Protein AF-A0A3R7KJ58-F1 (afdb_monomer)

Foldseek 3Di:
DDFAPDFDDPVLCPDPGRRDFAPDVVVVSHNDDDDDPQDDQDDHDVVVFQFADRHNQWDKFAWDQWAAPPDGGGIYIWHWDQDPLWIWTHTPPGPDTHTQPAQDWAFDDGRTPDTITGRHDSCVRPPPPPPPPPPPCPDPPPPPPPDDDPDDDDDDD

InterPro domains:
  IPR001577 Peptidase M8, leishmanolysin [PF01457] (4-127)

Radius of gyration: 27.51 Å; Cα contacts (8 Å, |Δi|>4): 275; chains: 1; bounding box: 57×94×48 Å

pLDDT: mean 83.95, std 17.83, range [35.22, 96.31]

Organism: Trypanosoma rangeli (NCBI:txid5698)

Nearest PDB structures (foldseek):
  1lml-assembly1_A  TM=9.068E-01  e=2.849E-09  Leishmania major
  8ipb-assembly1_FA  TM=2.955E-01  e=3.519E+00  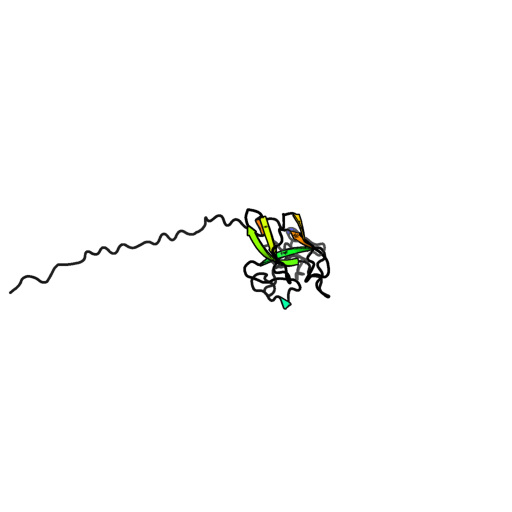Triticum aestivum
  6uz7-assembly1_AH  TM=3.001E-01  e=5.304E+00  Kluyveromyces la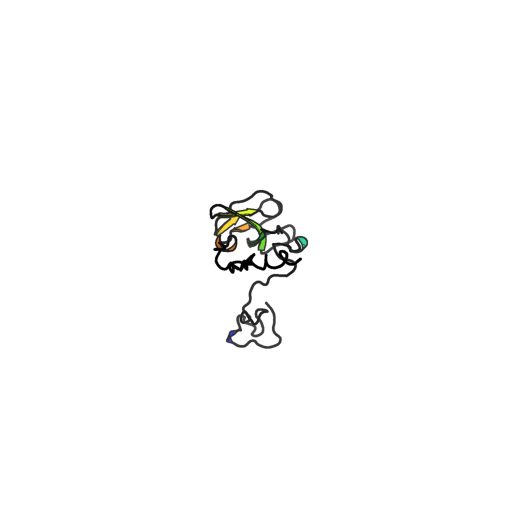ctis

Structure (mmCIF, N/CA/C/O backbone):
data_AF-A0A3R7KJ58-F1
#
_entry.id   AF-A0A3R7KJ58-F1
#
loop_
_atom_site.group_PDB
_atom_site.id
_atom_site.type_symbol
_atom_site.label_atom_id
_atom_site.label_alt_id
_atom_site.label_comp_id
_atom_site.label_asym_id
_atom_site.label_entity_id
_atom_site.label_seq_id
_atom_site.pdbx_PDB_ins_code
_atom_site.Cartn_x
_atom_site.Cartn_y
_atom_site.Cartn_z
_atom_site.occupancy
_atom_site.B_iso_or_equiv
_atom_site.auth_seq_id
_atom_site.auth_comp_id
_atom_site.auth_asym_id
_atom_site.auth_atom_id
_atom_site.pdbx_PDB_model_num
ATOM 1 N N . MET A 1 1 ? 10.739 -3.533 -11.279 1.00 82.12 1 MET A N 1
ATOM 2 C CA . MET A 1 1 ? 11.491 -3.140 -12.498 1.00 82.12 1 MET A CA 1
ATOM 3 C C . MET A 1 1 ? 12.836 -3.818 -12.462 1.00 82.12 1 MET A C 1
ATOM 5 O O . MET A 1 1 ? 13.494 -3.755 -11.431 1.00 82.12 1 MET A O 1
ATOM 9 N N . LEU A 1 2 ? 13.229 -4.445 -13.562 1.00 86.88 2 LEU A N 1
ATOM 10 C CA . LEU A 1 2 ? 14.490 -5.154 -13.701 1.00 86.88 2 LEU A CA 1
ATOM 11 C C . LEU A 1 2 ? 15.124 -4.816 -15.048 1.00 86.88 2 LEU A C 1
ATOM 13 O O . LEU A 1 2 ? 14.433 -4.534 -16.029 1.00 86.88 2 LEU A O 1
ATOM 17 N N . MET A 1 3 ? 16.450 -4.846 -15.067 1.00 90.00 3 MET A N 1
ATOM 18 C CA . MET A 1 3 ? 17.239 -4.735 -16.284 1.00 90.00 3 MET A CA 1
ATOM 19 C C . MET A 1 3 ? 17.496 -6.142 -16.824 1.00 90.00 3 MET A C 1
ATOM 21 O O . MET A 1 3 ? 18.056 -6.984 -16.123 1.00 90.00 3 MET A O 1
ATOM 25 N N . GLN A 1 4 ? 17.062 -6.390 -18.053 1.00 87.56 4 GLN A N 1
ATOM 26 C CA . GLN A 1 4 ? 17.211 -7.665 -18.741 1.00 87.56 4 GLN A CA 1
ATOM 27 C C . GLN A 1 4 ? 18.620 -7.796 -19.348 1.00 87.56 4 GLN A C 1
ATOM 29 O O . GLN A 1 4 ? 19.277 -6.786 -19.622 1.00 87.56 4 GLN A O 1
ATOM 34 N N . PRO A 1 5 ? 19.116 -9.030 -19.549 1.00 89.94 5 PRO A N 1
ATOM 35 C CA . PRO A 1 5 ? 20.432 -9.257 -20.148 1.00 89.94 5 PRO A CA 1
ATOM 36 C C . PRO A 1 5 ? 20.504 -8.820 -21.620 1.00 89.94 5 PRO A C 1
ATOM 38 O O . PRO A 1 5 ? 21.578 -8.447 -22.090 1.00 89.94 5 PRO A O 1
ATOM 41 N N . GLU A 1 6 ? 19.371 -8.831 -22.322 1.00 92.62 6 GLU A N 1
ATOM 42 C CA . GLU A 1 6 ? 19.228 -8.481 -23.737 1.00 92.62 6 GLU A CA 1
ATOM 43 C C . GLU A 1 6 ? 18.070 -7.494 -23.928 1.00 92.62 6 GLU A C 1
ATOM 45 O O 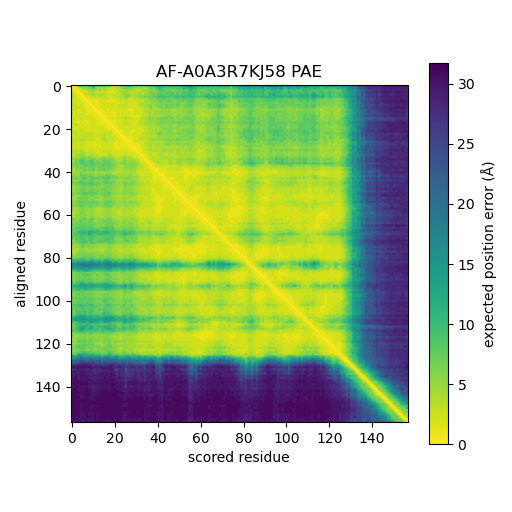. GLU A 1 6 ? 17.225 -7.331 -23.040 1.00 92.62 6 GLU A O 1
ATOM 50 N N . ASP A 1 7 ? 18.043 -6.831 -25.084 1.00 95.81 7 ASP A N 1
ATOM 51 C CA . ASP A 1 7 ? 16.971 -5.907 -25.449 1.00 95.81 7 ASP A CA 1
ATOM 52 C C . ASP A 1 7 ? 15.637 -6.655 -25.553 1.00 95.81 7 ASP A C 1
ATOM 54 O O . ASP A 1 7 ? 15.533 -7.720 -26.168 1.00 95.81 7 ASP A O 1
ATOM 58 N N . LEU A 1 8 ? 14.595 -6.083 -24.953 1.00 93.94 8 LEU A N 1
ATOM 59 C CA . LEU A 1 8 ? 13.236 -6.590 -25.079 1.00 93.94 8 LEU A CA 1
ATOM 60 C C . LEU A 1 8 ? 12.727 -6.378 -26.510 1.00 93.94 8 LEU A C 1
ATOM 62 O O . LEU A 1 8 ? 13.135 -5.439 -27.194 1.00 93.94 8 LEU A O 1
ATOM 66 N N . SER A 1 9 ? 11.798 -7.223 -26.962 1.00 95.38 9 SER A N 1
ATOM 67 C CA . SER A 1 9 ? 11.113 -7.003 -28.245 1.00 95.38 9 SER A CA 1
ATOM 68 C C . SER A 1 9 ? 10.387 -5.645 -28.235 1.00 95.38 9 SER A C 1
ATOM 70 O O . SER A 1 9 ? 9.908 -5.254 -27.166 1.00 95.38 9 SER A O 1
ATOM 72 N N . PRO A 1 10 ? 10.285 -4.910 -29.364 1.00 95.56 10 PRO A N 1
ATOM 73 C CA . PRO A 1 10 ? 9.746 -3.545 -29.386 1.00 95.56 10 PRO A CA 1
ATOM 74 C C . PRO A 1 10 ? 8.369 -3.375 -28.726 1.00 95.56 10 PRO A C 1
ATOM 76 O O . PRO A 1 10 ? 8.103 -2.343 -28.119 1.00 95.56 10 PRO A O 1
ATOM 79 N N . GLU A 1 11 ? 7.504 -4.386 -28.796 1.00 95.00 11 GLU A N 1
ATOM 80 C CA . GLU A 1 11 ? 6.182 -4.400 -28.164 1.00 95.00 11 GLU A CA 1
ATOM 81 C C . GLU A 1 11 ? 6.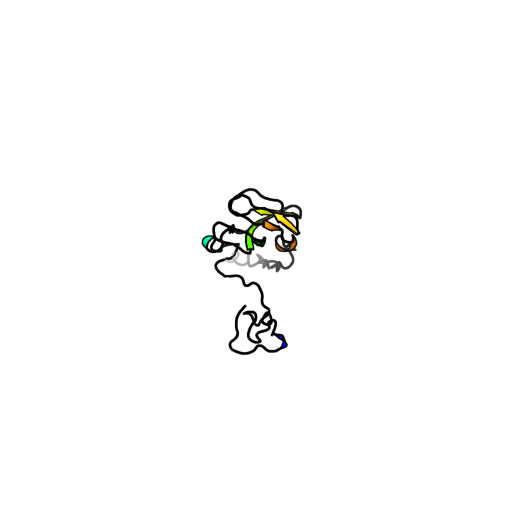212 -4.423 -26.622 1.00 95.00 11 GLU A C 1
ATOM 83 O O . GLU A 1 11 ? 5.221 -4.059 -25.990 1.00 95.00 11 GLU A O 1
ATOM 88 N N . TYR A 1 12 ? 7.345 -4.796 -26.020 1.00 95.12 12 TYR A N 1
ATOM 89 C CA . TYR A 1 12 ? 7.561 -4.870 -24.568 1.00 95.12 12 TYR A CA 1
ATOM 90 C C . TYR A 1 12 ? 8.505 -3.773 -24.043 1.00 95.12 12 TYR A C 1
ATOM 92 O O . TYR A 1 12 ? 8.888 -3.779 -22.871 1.00 95.12 12 TYR A O 1
ATOM 100 N N . GLN A 1 13 ? 8.907 -2.818 -24.888 1.00 95.44 13 GLN A N 1
ATOM 101 C CA . GLN A 1 13 ? 9.780 -1.706 -24.499 1.00 95.44 13 GLN A CA 1
ATOM 102 C C . GLN A 1 13 ? 8.962 -0.529 -23.941 1.00 95.44 13 GLN A C 1
ATOM 104 O O . GLN A 1 13 ? 8.626 0.421 -24.647 1.00 95.44 13 GLN A O 1
ATOM 109 N N . TYR A 1 14 ? 8.646 -0.572 -22.645 1.00 94.00 14 TYR A N 1
ATOM 110 C CA . TYR A 1 14 ? 7.882 0.491 -21.962 1.00 94.00 14 TYR A CA 1
ATOM 111 C C . TYR A 1 14 ? 8.730 1.692 -21.523 1.00 94.00 14 TYR A C 1
ATOM 113 O O . TYR A 1 14 ? 8.197 2.752 -21.187 1.00 94.00 14 TYR A O 1
ATOM 121 N N . PHE A 1 15 ? 10.051 1.525 -21.489 1.00 95.12 15 PHE A N 1
ATOM 122 C CA . PHE A 1 15 ? 11.006 2.519 -21.010 1.00 95.12 15 PHE A CA 1
ATOM 123 C C . PHE A 1 15 ? 11.959 2.951 -22.123 1.00 95.12 15 PHE A C 1
ATOM 125 O O . PHE A 1 15 ? 12.066 2.316 -23.164 1.00 95.12 15 PHE A O 1
ATOM 132 N N . LYS A 1 16 ? 12.686 4.049 -21.879 1.00 94.81 16 LYS A N 1
ATOM 133 C CA . LYS A 1 16 ? 13.702 4.549 -22.819 1.00 94.81 16 LYS A CA 1
ATOM 134 C C . LYS A 1 16 ? 14.865 3.574 -23.014 1.00 94.81 16 LYS A C 1
ATOM 136 O O . LYS A 1 16 ? 15.455 3.568 -24.087 1.00 94.81 16 LYS A O 1
ATOM 141 N N . ASP A 1 17 ? 15.229 2.825 -21.973 1.00 95.25 17 ASP A N 1
ATOM 142 C CA . ASP A 1 17 ? 16.223 1.756 -22.084 1.00 95.25 17 ASP A CA 1
ATOM 143 C C . ASP A 1 17 ? 15.512 0.490 -22.591 1.00 95.25 17 ASP A C 1
ATOM 145 O O . ASP A 1 17 ? 14.606 0.010 -21.899 1.00 95.25 17 ASP A O 1
ATOM 149 N N . PRO A 1 18 ? 15.900 -0.060 -23.758 1.00 95.44 18 PRO A N 1
ATOM 150 C CA . PRO A 1 18 ? 15.241 -1.219 -24.358 1.00 95.44 18 PRO A CA 1
ATOM 151 C C . PRO A 1 18 ? 15.366 -2.498 -23.517 1.00 95.44 18 PRO A C 1
ATOM 153 O O . PRO A 1 18 ? 14.638 -3.457 -23.756 1.00 95.44 18 PRO A O 1
ATOM 156 N N . ARG A 1 19 ? 16.250 -2.529 -22.514 1.00 95.19 19 ARG A N 1
ATOM 157 C CA . ARG A 1 19 ? 16.426 -3.669 -21.601 1.00 95.19 19 ARG A CA 1
ATOM 158 C C . ARG A 1 19 ? 15.614 -3.540 -20.319 1.00 95.19 19 ARG A C 1
ATOM 160 O O . ARG A 1 19 ? 15.613 -4.459 -19.504 1.00 95.19 19 ARG A O 1
ATOM 167 N N . MET A 1 20 ? 14.973 -2.400 -20.074 1.00 94.94 20 MET A N 1
ATOM 168 C CA . MET A 1 20 ? 14.249 -2.159 -18.829 1.00 94.94 20 MET A CA 1
ATOM 169 C C . MET A 1 20 ? 12.790 -2.605 -18.951 1.00 94.94 20 MET A C 1
ATOM 171 O O . MET A 1 20 ? 12.079 -2.195 -19.864 1.00 94.94 20 MET A O 1
ATOM 175 N N . GLY A 1 21 ? 12.329 -3.407 -17.989 1.00 94.00 21 GLY A N 1
ATOM 176 C CA . GLY A 1 21 ? 10.949 -3.894 -17.936 1.00 94.00 21 GLY A CA 1
ATOM 177 C C . GLY A 1 21 ? 10.548 -4.440 -16.563 1.00 94.00 21 GLY A C 1
ATOM 178 O O . GLY A 1 21 ? 11.252 -4.286 -15.561 1.00 94.00 21 GLY A O 1
ATOM 179 N N . GLY A 1 22 ? 9.377 -5.060 -16.496 1.00 93.50 22 GLY A N 1
ATOM 180 C CA . GLY A 1 22 ? 8.899 -5.860 -15.369 1.00 93.50 22 GLY A CA 1
ATOM 181 C C . GLY A 1 22 ? 9.593 -7.222 -15.294 1.00 93.50 22 GLY A C 1
ATOM 182 O O . GLY A 1 22 ? 10.185 -7.683 -16.268 1.00 93.50 22 GLY A O 1
ATOM 183 N N . ALA A 1 23 ? 9.532 -7.876 -14.131 1.00 90.31 23 ALA A N 1
ATOM 184 C CA . ALA A 1 23 ? 10.166 -9.182 -13.935 1.00 90.31 23 ALA A CA 1
ATOM 185 C C . ALA A 1 23 ? 9.417 -10.331 -14.631 1.00 90.31 23 ALA A C 1
ATOM 187 O O . ALA A 1 23 ? 10.009 -11.347 -14.995 1.00 90.31 23 ALA A O 1
ATOM 188 N N . PHE A 1 24 ? 8.105 -10.177 -14.814 1.00 89.19 24 PHE A N 1
ATOM 189 C CA . PHE A 1 24 ? 7.223 -11.265 -15.214 1.00 89.19 24 PHE A CA 1
ATOM 190 C C . PHE A 1 24 ? 6.895 -11.223 -16.704 1.00 89.19 24 PHE A C 1
ATOM 192 O O . PHE A 1 24 ? 6.171 -10.345 -17.174 1.00 89.19 24 PHE A O 1
ATOM 199 N N . ARG A 1 25 ? 7.342 -12.252 -17.435 1.00 89.69 25 ARG A N 1
ATOM 200 C CA . ARG A 1 25 ? 6.963 -12.471 -18.841 1.00 89.69 25 ARG A CA 1
ATOM 201 C C . ARG A 1 25 ? 5.446 -12.607 -19.022 1.00 89.69 25 ARG A C 1
ATOM 203 O O . ARG A 1 25 ? 4.926 -12.181 -20.036 1.00 89.69 25 ARG A O 1
ATOM 210 N N . SER A 1 26 ? 4.737 -13.181 -18.047 1.00 92.06 26 SER A N 1
ATOM 211 C CA . SER A 1 26 ? 3.273 -13.342 -18.083 1.00 92.06 26 SER A CA 1
ATOM 212 C C . SER A 1 26 ? 2.501 -12.024 -18.015 1.00 92.06 26 SER A C 1
ATOM 214 O O . SER A 1 26 ? 1.312 -12.006 -18.307 1.00 92.06 26 SER A O 1
ATOM 216 N N . MET A 1 27 ? 3.168 -10.949 -17.594 1.00 93.31 27 MET A N 1
ATOM 217 C CA . MET A 1 27 ? 2.634 -9.592 -17.611 1.00 93.31 27 MET A CA 1
ATOM 218 C C . MET A 1 27 ? 3.183 -8.806 -18.803 1.00 93.31 27 MET A C 1
ATOM 220 O O . MET A 1 27 ? 3.209 -7.584 -18.743 1.00 93.31 27 MET A O 1
ATOM 224 N N . ASP A 1 28 ? 3.693 -9.482 -19.836 1.00 94.69 28 ASP A N 1
ATOM 225 C CA . ASP A 1 28 ? 4.318 -8.867 -21.010 1.00 94.69 28 ASP A CA 1
ATOM 226 C C . ASP A 1 28 ? 5.510 -7.963 -20.655 1.00 94.69 28 ASP A C 1
ATOM 228 O O . ASP A 1 28 ? 5.794 -6.986 -21.329 1.00 94.69 28 ASP A O 1
ATOM 232 N N . PHE A 1 29 ? 6.224 -8.266 -19.562 1.00 93.50 29 PHE A N 1
ATOM 233 C CA . PHE A 1 29 ? 7.245 -7.380 -18.983 1.00 93.50 29 PHE A CA 1
ATOM 234 C C . PHE A 1 29 ? 6.703 -5.998 -18.576 1.00 93.50 29 PHE A C 1
ATOM 236 O O . PHE A 1 29 ? 7.470 -5.044 -18.430 1.00 93.50 29 PHE A O 1
ATOM 243 N N . CYS A 1 30 ? 5.397 -5.862 -18.347 1.00 94.38 30 CYS A N 1
ATOM 244 C CA . CYS A 1 30 ? 4.806 -4.638 -17.831 1.00 94.38 30 CYS A CA 1
ATOM 245 C C . CYS A 1 30 ? 5.331 -4.362 -16.408 1.00 94.38 30 CYS A C 1
ATOM 247 O O . CYS A 1 30 ? 5.309 -5.255 -15.549 1.00 94.38 30 CYS A O 1
ATOM 249 N N . PRO A 1 31 ? 5.832 -3.147 -16.125 1.00 92.25 31 PRO A N 1
ATOM 250 C CA . PRO A 1 31 ? 6.309 -2.783 -14.799 1.00 92.25 31 PRO A CA 1
ATOM 251 C C . PRO A 1 31 ? 5.129 -2.630 -13.831 1.00 92.25 31 PRO A C 1
ATOM 253 O O . PRO A 1 31 ? 4.395 -1.645 -13.873 1.00 92.25 31 PRO A O 1
ATOM 256 N N . VAL A 1 32 ? 4.980 -3.585 -12.918 1.00 91.31 32 VAL A N 1
ATOM 257 C CA . VAL A 1 32 ? 3.968 -3.560 -11.852 1.00 91.31 32 VAL A CA 1
ATOM 258 C C . VAL A 1 32 ? 4.626 -3.462 -10.476 1.00 91.31 32 VAL A C 1
ATOM 260 O O . VAL A 1 32 ? 5.823 -3.721 -10.328 1.00 91.31 32 VAL A O 1
ATOM 263 N N . VAL A 1 33 ? 3.849 -3.065 -9.466 1.00 88.62 33 VAL A N 1
ATOM 264 C CA . VAL A 1 33 ? 4.269 -3.191 -8.064 1.00 88.62 33 VAL A CA 1
ATOM 265 C C . VAL A 1 33 ? 4.240 -4.671 -7.706 1.00 88.62 33 VAL A C 1
ATOM 267 O O . VAL A 1 33 ? 3.210 -5.328 -7.849 1.00 88.62 33 VAL A O 1
ATOM 270 N N . GLU A 1 34 ? 5.381 -5.197 -7.276 1.00 87.56 34 GLU A N 1
ATOM 271 C CA . GLU A 1 34 ? 5.539 -6.611 -6.954 1.00 87.56 34 GLU A CA 1
ATOM 272 C C . GLU A 1 34 ? 5.399 -6.810 -5.437 1.00 87.56 34 GLU A C 1
ATOM 274 O O . GLU A 1 34 ? 5.986 -6.041 -4.667 1.00 87.56 34 GLU A O 1
ATOM 279 N N . PRO A 1 35 ? 4.628 -7.814 -4.982 1.00 85.19 35 PRO A N 1
ATOM 280 C CA . PRO A 1 35 ? 4.560 -8.137 -3.568 1.00 85.19 35 PRO A CA 1
ATOM 281 C C . PRO A 1 35 ? 5.914 -8.682 -3.115 1.00 85.19 35 PRO A C 1
ATOM 283 O O . PRO A 1 35 ? 6.474 -9.585 -3.737 1.00 85.19 35 PRO A O 1
ATOM 286 N N . ASN A 1 36 ? 6.431 -8.158 -2.011 1.00 86.31 36 ASN A N 1
ATOM 287 C CA . ASN A 1 36 ? 7.621 -8.713 -1.384 1.00 86.31 36 ASN A CA 1
ATOM 288 C C . ASN A 1 36 ? 7.199 -9.778 -0.342 1.00 86.31 36 ASN A C 1
ATOM 290 O O . ASN A 1 36 ? 6.345 -9.470 0.496 1.00 86.31 36 ASN A O 1
ATOM 294 N N . PRO A 1 37 ? 7.743 -11.017 -0.390 1.00 85.69 37 PRO A N 1
ATOM 295 C CA . PRO A 1 37 ? 7.240 -12.152 0.396 1.00 85.69 37 PRO A CA 1
ATOM 296 C C . PRO A 1 37 ? 7.178 -11.901 1.905 1.00 85.69 37 PRO A C 1
ATOM 298 O O . PRO A 1 37 ? 6.237 -12.332 2.562 1.00 85.69 37 PRO A O 1
ATOM 301 N N . ASP A 1 38 ? 8.140 -11.149 2.442 1.00 90.50 38 ASP A N 1
ATOM 302 C CA . ASP A 1 38 ? 8.244 -10.885 3.881 1.00 90.50 38 ASP A CA 1
ATOM 303 C C . ASP A 1 38 ? 7.434 -9.665 4.340 1.00 90.50 38 ASP A C 1
ATOM 305 O O . ASP A 1 38 ? 7.421 -9.338 5.524 1.00 90.50 38 ASP A O 1
ATOM 309 N N . THR A 1 39 ? 6.768 -8.956 3.426 1.00 93.75 39 THR A N 1
ATOM 310 C CA . THR A 1 39 ? 6.051 -7.702 3.714 1.00 93.75 39 THR A CA 1
ATOM 311 C C . THR A 1 39 ? 4.585 -7.775 3.289 1.00 93.75 39 THR A C 1
ATOM 313 O O . THR A 1 39 ? 4.018 -6.806 2.787 1.00 93.75 39 THR A O 1
ATOM 316 N N . GLY A 1 40 ? 3.966 -8.944 3.457 1.00 94.44 40 GLY A N 1
ATOM 317 C CA . GLY A 1 40 ? 2.520 -9.104 3.317 1.00 94.44 40 GLY A CA 1
ATOM 318 C C . GLY A 1 40 ? 1.760 -8.428 4.462 1.00 94.44 40 GLY A C 1
ATOM 319 O O . GLY A 1 40 ? 2.178 -8.485 5.617 1.00 94.44 40 GLY A O 1
ATOM 320 N N . CYS A 1 41 ? 0.614 -7.809 4.174 1.00 95.88 41 CYS A N 1
ATOM 321 C CA . CYS A 1 41 ? -0.183 -7.152 5.216 1.00 95.88 41 CYS A CA 1
ATOM 322 C C . CYS A 1 41 ? -0.885 -8.131 6.168 1.00 95.88 41 CYS A C 1
ATOM 324 O O . CYS A 1 41 ? -1.209 -7.750 7.290 1.00 95.88 41 CYS A O 1
ATOM 326 N N . THR A 1 42 ? -1.086 -9.380 5.750 1.00 95.06 42 THR A N 1
ATOM 327 C CA . THR A 1 42 ? -1.778 -10.420 6.521 1.00 95.06 42 THR A CA 1
ATOM 328 C C . THR A 1 42 ? -0.927 -11.023 7.634 1.00 95.06 42 THR A C 1
ATOM 330 O O . THR A 1 42 ? -1.407 -11.226 8.749 1.00 95.06 42 THR A O 1
ATOM 333 N N . ASP A 1 43 ? 0.333 -11.307 7.323 1.00 94.06 43 ASP A N 1
ATOM 334 C CA . ASP A 1 43 ? 1.227 -12.173 8.098 1.00 94.06 43 ASP A CA 1
ATOM 335 C C . ASP A 1 43 ? 2.716 -11.819 7.921 1.00 94.06 43 ASP A C 1
ATOM 337 O O . ASP A 1 43 ? 3.590 -12.523 8.425 1.00 94.06 43 ASP A O 1
ATOM 341 N N . GLY A 1 44 ? 3.022 -10.720 7.228 1.00 93.88 44 GLY A N 1
ATOM 342 C CA . GLY A 1 44 ? 4.390 -10.276 6.994 1.00 93.88 44 GLY A CA 1
ATOM 343 C C . GLY A 1 44 ? 5.081 -9.708 8.233 1.00 93.88 44 GLY A C 1
ATOM 344 O O . GLY A 1 44 ? 4.494 -9.447 9.285 1.00 93.88 44 GLY A O 1
ATOM 345 N N . ASN A 1 45 ? 6.377 -9.456 8.090 1.00 94.25 45 ASN A N 1
ATOM 346 C CA . ASN A 1 45 ? 7.210 -8.881 9.129 1.00 94.25 45 ASN A CA 1
ATOM 347 C C . ASN A 1 45 ? 6.954 -7.370 9.268 1.00 94.25 45 ASN A C 1
ATOM 349 O O . ASN A 1 45 ? 7.426 -6.561 8.467 1.00 94.25 45 ASN A O 1
ATOM 353 N N . SER A 1 46 ? 6.262 -6.970 10.336 1.00 91.56 46 SER A N 1
ATOM 354 C CA . SER A 1 46 ? 5.975 -5.560 10.636 1.00 91.56 46 SER A CA 1
ATOM 355 C C . SER A 1 46 ? 7.232 -4.704 10.842 1.00 91.56 46 SER A C 1
ATOM 357 O O . SER A 1 46 ? 7.195 -3.503 10.582 1.00 91.56 46 SER A O 1
ATOM 359 N N . LEU A 1 47 ? 8.369 -5.298 11.229 1.00 90.94 47 LEU A N 1
ATOM 360 C CA . LEU A 1 47 ? 9.644 -4.580 11.361 1.00 90.94 47 LEU A CA 1
ATOM 361 C C . LEU A 1 47 ? 10.216 -4.151 10.004 1.00 90.94 47 LEU A C 1
ATOM 363 O O . LEU A 1 47 ? 10.925 -3.151 9.931 1.00 90.94 47 LEU A O 1
ATOM 367 N N . ALA A 1 48 ? 9.891 -4.881 8.934 1.00 92.38 48 ALA A N 1
ATOM 368 C CA . ALA A 1 48 ? 10.269 -4.535 7.567 1.00 92.38 48 ALA A CA 1
ATOM 369 C C . ALA A 1 48 ? 9.291 -3.537 6.913 1.00 92.38 48 ALA A C 1
ATOM 371 O O . ALA A 1 48 ? 9.551 -3.058 5.812 1.00 92.38 48 ALA A O 1
ATOM 372 N N . MET A 1 49 ? 8.187 -3.193 7.590 1.00 93.81 49 MET A N 1
ATOM 373 C CA . MET A 1 49 ? 7.153 -2.279 7.095 1.00 93.81 49 MET A CA 1
ATOM 374 C C . MET A 1 49 ? 6.824 -1.179 8.119 1.00 93.81 49 MET A C 1
ATOM 376 O O . MET A 1 49 ? 5.747 -1.191 8.726 1.00 93.81 49 MET A O 1
ATOM 380 N N . PRO A 1 50 ? 7.717 -0.196 8.332 1.00 93.38 50 PRO A N 1
ATOM 381 C CA . PRO A 1 50 ? 7.485 0.878 9.294 1.00 93.38 50 PRO A CA 1
ATOM 382 C C . PRO A 1 50 ? 6.131 1.574 9.084 1.00 93.38 50 PRO A C 1
ATOM 384 O O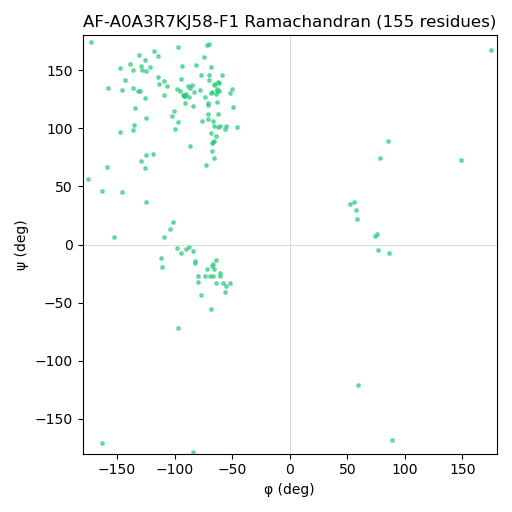 . PRO A 1 50 ? 5.793 1.973 7.972 1.00 93.38 50 PRO A O 1
ATOM 387 N N . GLY A 1 51 ? 5.350 1.725 10.157 1.00 93.75 51 GLY A N 1
ATOM 388 C CA . GLY A 1 51 ? 4.013 2.335 10.102 1.00 93.75 51 GLY A CA 1
ATOM 389 C C . GLY A 1 51 ? 2.869 1.379 9.756 1.00 93.75 51 GLY A C 1
ATOM 390 O O . GLY A 1 51 ? 1.710 1.776 9.854 1.00 93.75 51 GLY A O 1
ATOM 391 N N . SER A 1 52 ? 3.163 0.131 9.391 1.00 95.69 52 SER A N 1
ATOM 392 C CA . SER A 1 52 ? 2.149 -0.843 8.985 1.00 95.69 52 SER A CA 1
ATOM 393 C C . SER A 1 52 ? 1.579 -1.628 10.162 1.00 95.69 52 SER A C 1
ATOM 395 O O . SER A 1 52 ? 2.306 -2.113 11.029 1.00 95.69 52 SER A O 1
ATOM 397 N N . ARG A 1 53 ? 0.255 -1.797 10.166 1.00 95.56 53 ARG A N 1
ATOM 398 C CA . ARG A 1 53 ? -0.473 -2.689 11.074 1.00 95.56 53 ARG A CA 1
ATOM 399 C C . ARG A 1 53 ? -0.731 -4.011 10.354 1.00 95.56 53 ARG A C 1
ATOM 401 O O . ARG A 1 53 ? -1.581 -4.070 9.470 1.00 95.56 53 ARG A O 1
ATOM 408 N N . VAL A 1 54 ? 0.011 -5.052 10.718 1.00 95.88 54 VAL A N 1
ATOM 409 C CA . VAL A 1 54 ? -0.131 -6.401 10.141 1.00 95.88 54 VAL A CA 1
ATOM 410 C C . VAL A 1 54 ? -1.227 -7.169 10.877 1.00 95.88 54 VAL A C 1
ATOM 412 O O . VAL A 1 54 ? -1.307 -7.106 12.105 1.00 95.88 54 VAL A O 1
ATOM 415 N N . GLY A 1 55 ? -2.070 -7.883 10.137 1.00 94.94 55 GLY A N 1
ATOM 416 C CA . GLY A 1 55 ? -3.148 -8.690 10.697 1.00 94.94 55 GLY A CA 1
ATOM 417 C C . GLY A 1 55 ? -4.040 -9.316 9.624 1.00 94.94 55 GLY A C 1
ATOM 418 O O . GLY A 1 55 ? -3.998 -8.906 8.469 1.00 94.94 55 GLY A O 1
ATOM 419 N N . PRO A 1 56 ? -4.906 -10.276 9.986 1.00 93.19 56 PRO A N 1
ATOM 420 C CA . PRO A 1 56 ? -5.680 -11.063 9.020 1.00 93.19 56 PRO A CA 1
ATOM 421 C C . PRO A 1 56 ? -6.623 -10.227 8.140 1.00 93.19 56 PRO A C 1
ATOM 423 O O . PRO A 1 56 ? -6.908 -10.618 7.014 1.00 93.19 56 PRO A O 1
ATOM 426 N N . ASN A 1 57 ? -7.075 -9.072 8.637 1.00 92.81 57 ASN A N 1
ATOM 427 C CA . ASN A 1 57 ? -7.936 -8.133 7.908 1.00 92.81 57 ASN A CA 1
ATOM 428 C C . ASN A 1 57 ? -7.167 -6.902 7.402 1.00 92.81 57 ASN A C 1
ATOM 430 O O . ASN A 1 57 ? -7.773 -5.888 7.051 1.00 92.81 57 ASN A O 1
ATOM 434 N N . SER A 1 58 ? -5.835 -6.945 7.432 1.00 95.50 58 SER A N 1
ATOM 435 C CA . SER A 1 58 ? -5.007 -5.828 7.004 1.00 95.50 58 SER A CA 1
ATOM 436 C C . SER A 1 58 ? -4.734 -5.867 5.511 1.00 95.50 58 SER A C 1
ATOM 438 O O . SER A 1 58 ? -4.363 -6.894 4.945 1.00 95.50 58 SER A O 1
ATOM 440 N N . LEU A 1 59 ? -4.875 -4.706 4.881 1.00 95.12 59 LEU A N 1
ATOM 441 C CA . LEU A 1 59 ? -4.695 -4.500 3.452 1.00 95.12 59 LEU A CA 1
ATOM 442 C C . LEU A 1 59 ? -3.748 -3.328 3.204 1.00 95.12 59 LEU A C 1
ATOM 444 O O . LEU A 1 59 ? -3.621 -2.419 4.028 1.00 95.12 59 LEU A O 1
ATOM 448 N N . CYS A 1 60 ? -3.080 -3.363 2.054 1.00 95.00 60 CYS A N 1
ATOM 449 C CA . CYS A 1 60 ? -2.210 -2.283 1.613 1.00 95.00 60 CYS A CA 1
ATOM 450 C C . CYS A 1 60 ? -3.067 -1.099 1.156 1.00 95.00 60 CYS A C 1
ATOM 452 O O . CYS A 1 60 ? -3.954 -1.257 0.316 1.00 95.00 60 CYS A O 1
ATOM 454 N N . VAL A 1 61 ? -2.800 0.082 1.705 1.00 95.38 61 VAL A N 1
ATOM 455 C CA . VAL A 1 61 ? -3.449 1.329 1.302 1.00 95.38 61 VAL A CA 1
ATOM 456 C C . VAL A 1 61 ? -2.411 2.360 0.916 1.00 95.38 61 VAL A C 1
ATOM 458 O O . VAL A 1 61 ? -1.303 2.404 1.459 1.00 95.38 61 VAL A O 1
ATOM 461 N N . LYS A 1 62 ? -2.807 3.223 -0.017 1.00 95.88 62 LYS A N 1
ATOM 462 C CA . LYS A 1 62 ? -1.917 4.238 -0.548 1.00 95.88 62 LYS A CA 1
ATOM 463 C C . LYS A 1 62 ? -1.585 5.290 0.505 1.00 95.88 62 LYS A C 1
ATOM 465 O O . LYS A 1 62 ? -2.484 5.875 1.115 1.00 95.88 62 LYS A O 1
ATOM 470 N N . GLY A 1 63 ? -0.302 5.580 0.670 1.00 95.50 63 GLY A N 1
ATOM 471 C CA . GLY A 1 63 ? 0.153 6.743 1.420 1.00 95.50 63 GLY A CA 1
ATOM 472 C C . GLY A 1 63 ? 0.384 7.949 0.512 1.00 95.50 63 GLY A C 1
ATOM 473 O O . GLY A 1 63 ? 0.659 7.839 -0.682 1.00 95.50 63 GLY A O 1
ATOM 474 N N . ASP A 1 64 ? 0.268 9.141 1.085 1.00 96.06 64 ASP A N 1
ATOM 475 C CA . ASP A 1 64 ? 0.794 10.370 0.503 1.00 96.06 64 ASP A CA 1
ATOM 476 C C . ASP A 1 64 ? 1.707 11.041 1.525 1.00 96.06 64 ASP A C 1
ATOM 478 O O . ASP A 1 64 ? 1.255 11.576 2.545 1.00 96.06 64 ASP A O 1
ATOM 482 N N . SER A 1 65 ? 3.005 11.000 1.218 1.00 95.06 65 SER A N 1
ATOM 483 C CA . SER A 1 65 ? 4.065 11.638 1.997 1.00 95.06 65 SER A CA 1
ATOM 484 C C . SER A 1 65 ? 4.078 11.194 3.468 1.00 95.06 65 SER A C 1
ATOM 486 O O . SER A 1 65 ? 4.302 12.012 4.362 1.00 95.06 65 SER A O 1
ATOM 488 N N . LEU A 1 66 ? 3.781 9.911 3.728 1.00 95.00 66 LEU A N 1
ATOM 489 C CA . LEU A 1 66 ? 3.786 9.344 5.076 1.00 95.00 66 LEU A CA 1
ATOM 490 C C . LEU A 1 66 ? 5.203 9.331 5.647 1.00 95.00 66 LEU A C 1
ATOM 492 O O . LEU A 1 66 ? 6.163 8.961 4.973 1.00 95.00 66 LEU A O 1
ATOM 496 N N . ALA A 1 67 ? 5.314 9.708 6.916 1.00 94.50 67 ALA A N 1
ATOM 497 C CA . ALA A 1 67 ? 6.574 9.713 7.643 1.00 94.50 67 ALA A CA 1
ATOM 498 C C . ALA A 1 67 ? 6.407 9.035 9.005 1.00 94.50 67 ALA A C 1
ATOM 500 O O . ALA A 1 67 ? 5.461 9.321 9.743 1.00 94.50 67 ALA A O 1
ATOM 501 N N . VAL A 1 68 ? 7.333 8.134 9.332 1.00 92.38 68 VAL A N 1
ATOM 502 C CA . VAL A 1 68 ? 7.394 7.395 10.598 1.00 92.38 68 VAL A CA 1
ATOM 503 C C . VAL A 1 68 ? 8.841 7.405 11.078 1.00 92.38 68 VAL A C 1
ATOM 505 O O . VAL A 1 68 ? 9.694 6.683 10.559 1.00 92.38 68 VAL A O 1
ATOM 508 N N . GLY A 1 69 ? 9.143 8.256 12.061 1.00 88.75 69 GLY A N 1
ATOM 509 C CA . GLY A 1 69 ? 10.522 8.478 12.501 1.00 88.75 69 GLY A CA 1
ATOM 510 C C . GLY A 1 69 ? 11.400 8.984 11.350 1.00 88.75 69 GLY A C 1
ATOM 511 O O . GLY A 1 69 ? 11.105 10.020 10.762 1.00 88.75 69 GLY A O 1
ATOM 512 N N . SER A 1 70 ? 12.467 8.247 11.029 1.00 88.88 70 SER A N 1
ATOM 513 C CA . SER A 1 70 ? 13.357 8.507 9.885 1.00 88.88 70 SER A CA 1
ATOM 514 C C . SER A 1 70 ? 12.934 7.799 8.589 1.00 88.88 70 SER A C 1
ATOM 516 O O . SER A 1 70 ? 13.570 7.991 7.555 1.00 88.88 70 SER A O 1
ATOM 518 N N . SER A 1 71 ? 11.886 6.972 8.630 1.00 91.44 71 SER A N 1
ATOM 519 C CA . SER A 1 71 ? 11.384 6.227 7.473 1.00 91.44 71 SER A CA 1
ATOM 520 C C . SER A 1 71 ? 10.252 6.987 6.789 1.00 91.44 71 SER A C 1
ATOM 522 O O . SER A 1 71 ? 9.410 7.593 7.449 1.00 91.44 71 SER A O 1
ATOM 524 N N . SER A 1 72 ? 10.215 6.933 5.459 1.00 93.06 72 SER A N 1
ATOM 525 C CA . SER A 1 72 ? 9.141 7.514 4.643 1.00 93.06 72 SER A CA 1
ATOM 526 C C . SER A 1 72 ? 8.447 6.401 3.853 1.00 93.06 72 SER A C 1
ATOM 528 O O . SER A 1 72 ? 8.790 6.191 2.687 1.00 93.06 72 SER A O 1
ATOM 530 N N . PRO A 1 73 ? 7.564 5.606 4.490 1.00 92.06 73 PRO A N 1
ATOM 531 C CA . PRO A 1 73 ? 6.845 4.552 3.785 1.00 92.06 73 PRO A CA 1
ATOM 532 C C . PRO A 1 73 ? 5.984 5.167 2.675 1.00 92.06 73 PRO A C 1
ATOM 534 O O . PRO A 1 73 ? 5.286 6.153 2.902 1.00 92.06 73 PRO A O 1
ATOM 537 N N . GLY A 1 74 ? 6.051 4.600 1.469 1.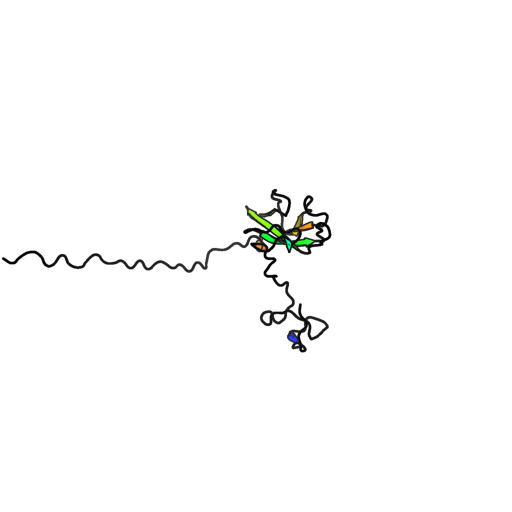00 92.69 74 GLY A N 1
ATOM 538 C CA . GLY A 1 74 ? 5.189 5.023 0.362 1.00 92.69 74 GLY A CA 1
ATOM 539 C C . GLY A 1 74 ? 3.739 4.636 0.632 1.00 92.69 74 GLY A C 1
ATOM 540 O O . GLY A 1 74 ? 2.872 5.499 0.704 1.00 92.69 74 GLY A O 1
ATOM 541 N N . ASP A 1 75 ? 3.530 3.345 0.884 1.00 94.38 75 ASP A N 1
ATOM 542 C CA . ASP A 1 75 ? 2.246 2.732 1.211 1.00 94.38 75 ASP A CA 1
ATOM 543 C C . ASP A 1 75 ? 2.372 1.955 2.527 1.00 94.38 75 ASP A C 1
ATOM 545 O O . ASP A 1 75 ? 3.478 1.612 2.958 1.00 94.38 75 ASP A O 1
ATOM 549 N N . VAL A 1 76 ? 1.246 1.699 3.193 1.00 95.44 76 VAL A N 1
ATOM 550 C CA . VAL A 1 76 ? 1.222 1.045 4.511 1.00 95.44 76 VAL A CA 1
ATOM 551 C C . VAL A 1 76 ? 0.097 0.027 4.609 1.00 95.44 76 VAL A C 1
ATOM 553 O O . VAL A 1 76 ? -0.924 0.146 3.934 1.00 95.44 76 VAL A O 1
ATOM 556 N N . CYS A 1 77 ? 0.256 -0.959 5.490 1.00 96.31 77 CYS A N 1
ATOM 557 C CA . CYS A 1 77 ? -0.842 -1.846 5.854 1.00 96.31 77 CYS A CA 1
ATOM 558 C C . CYS A 1 77 ? -1.719 -1.206 6.927 1.00 96.31 77 CYS A C 1
ATOM 560 O O . CYS A 1 77 ? -1.221 -0.743 7.960 1.00 96.31 77 CYS A O 1
ATOM 562 N N . VAL A 1 78 ? -3.027 -1.233 6.707 1.00 96.12 78 VAL A N 1
ATOM 563 C CA . VAL A 1 78 ? -4.035 -0.852 7.699 1.00 96.12 78 VAL A CA 1
ATOM 564 C C . VAL A 1 78 ? -5.058 -1.959 7.809 1.00 96.12 78 VAL A C 1
ATOM 566 O O . VAL A 1 78 ? -5.339 -2.654 6.837 1.00 96.12 78 VAL A O 1
ATOM 569 N N . GLU A 1 79 ? -5.637 -2.105 8.987 1.00 95.81 79 GLU A N 1
ATOM 570 C CA . GLU A 1 79 ? -6.732 -3.040 9.183 1.00 95.81 79 GLU A CA 1
ATOM 571 C C . GLU A 1 79 ? -8.017 -2.431 8.631 1.00 95.81 79 GLU A C 1
ATOM 573 O O . GLU A 1 79 ? -8.312 -1.263 8.901 1.00 95.81 79 GLU A O 1
ATOM 578 N N . VAL A 1 80 ? -8.765 -3.206 7.848 1.00 94.81 80 VAL A N 1
ATOM 579 C CA . VAL A 1 80 ? -9.991 -2.745 7.197 1.00 94.81 80 VAL A CA 1
ATOM 580 C C . VAL A 1 80 ? -11.198 -3.469 7.776 1.00 94.81 80 VAL A C 1
ATOM 582 O O . VAL A 1 80 ? -11.183 -4.678 7.998 1.00 94.81 80 VAL A O 1
ATOM 585 N N . SER A 1 81 ? -12.267 -2.713 8.003 1.00 93.75 81 SER A N 1
ATOM 586 C CA . SER A 1 81 ? -13.584 -3.225 8.354 1.00 93.75 81 SER A CA 1
ATOM 587 C C . SER A 1 81 ? -14.622 -2.672 7.388 1.00 93.75 81 SER A C 1
ATOM 589 O O . SER A 1 81 ? -14.733 -1.460 7.190 1.00 93.75 81 SER A O 1
ATOM 591 N N . CYS A 1 82 ? -15.386 -3.575 6.786 1.00 91.69 82 CYS A N 1
ATOM 592 C CA . CYS A 1 82 ? -16.419 -3.265 5.811 1.00 91.69 82 CYS A CA 1
ATOM 593 C C . CYS A 1 82 ? -17.783 -3.353 6.499 1.00 91.69 82 CYS A C 1
ATOM 595 O O . CYS A 1 82 ? -18.227 -4.447 6.842 1.00 91.69 82 CYS A O 1
ATOM 597 N N . ALA A 1 83 ? -18.453 -2.218 6.692 1.00 84.94 83 ALA A N 1
ATOM 598 C CA . ALA A 1 83 ? -19.779 -2.160 7.304 1.00 84.94 83 ALA A CA 1
ATOM 599 C C . ALA A 1 83 ? -20.675 -1.204 6.510 1.00 84.94 83 ALA A C 1
ATOM 601 O O . ALA A 1 83 ? -20.233 -0.123 6.131 1.00 84.94 83 ALA A O 1
ATOM 602 N N . ASP A 1 84 ? -21.913 -1.616 6.228 1.00 79.25 84 ASP A N 1
ATOM 603 C CA . ASP A 1 84 ? -22.953 -0.776 5.608 1.00 79.25 84 ASP A CA 1
ATOM 604 C C . ASP A 1 84 ? -22.537 -0.068 4.300 1.00 79.25 84 ASP A C 1
ATOM 606 O O . ASP A 1 84 ? -22.948 1.054 4.015 1.00 79.25 84 ASP A O 1
ATOM 610 N N . GLY A 1 85 ? -21.697 -0.718 3.484 1.00 78.38 85 GLY A N 1
ATOM 611 C CA . GLY A 1 85 ? -21.189 -0.141 2.231 1.00 78.38 85 GLY A CA 1
ATOM 612 C C . GLY A 1 85 ? -20.100 0.925 2.412 1.00 78.38 85 GLY A C 1
ATOM 613 O O . GLY A 1 85 ? -19.714 1.568 1.438 1.00 78.38 85 GLY A O 1
ATOM 614 N N . ALA A 1 86 ? -19.586 1.099 3.630 1.00 84.44 86 ALA A N 1
ATOM 615 C CA . ALA A 1 86 ? -18.476 1.983 3.949 1.00 84.44 86 ALA A CA 1
ATOM 616 C C . ALA A 1 86 ? -17.254 1.186 4.431 1.00 84.44 86 ALA A C 1
ATOM 618 O O . ALA A 1 86 ? -17.374 0.169 5.122 1.00 8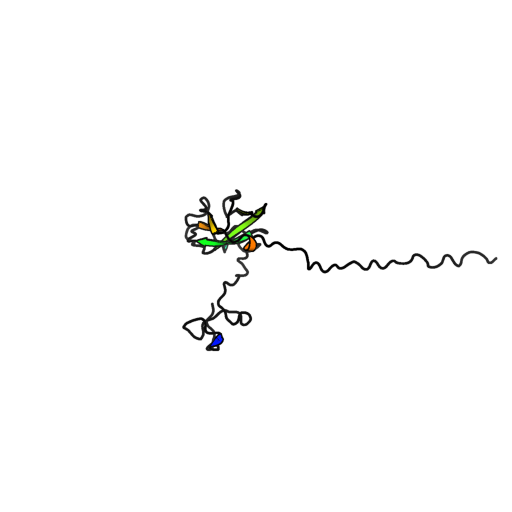4.44 86 ALA A O 1
ATOM 619 N N . ALA A 1 87 ? -16.063 1.660 4.064 1.00 92.31 87 ALA A N 1
ATOM 620 C CA . ALA A 1 87 ? -14.809 1.139 4.587 1.00 92.31 87 ALA A CA 1
ATOM 621 C C . ALA A 1 87 ? -14.391 1.963 5.809 1.00 92.31 87 ALA A C 1
ATOM 623 O O . ALA A 1 87 ? -14.314 3.193 5.756 1.00 92.31 87 ALA A O 1
ATOM 624 N N . ASN A 1 88 ? -14.101 1.276 6.906 1.00 94.31 88 ASN A N 1
ATOM 625 C CA . ASN A 1 88 ? -13.450 1.843 8.074 1.00 94.31 88 ASN A CA 1
ATOM 626 C C . ASN A 1 88 ? -12.036 1.287 8.149 1.00 94.31 88 ASN A C 1
ATOM 628 O O . ASN A 1 88 ? -11.821 0.103 7.883 1.00 94.31 88 ASN A O 1
ATOM 632 N N . ILE A 1 89 ? -11.081 2.131 8.523 1.00 95.06 89 ILE A N 1
ATOM 633 C CA . ILE A 1 89 ? -9.685 1.730 8.641 1.00 95.06 89 ILE A CA 1
ATOM 634 C C . ILE A 1 89 ? -9.160 1.964 10.046 1.00 95.06 89 ILE A C 1
ATOM 636 O O . ILE A 1 89 ? -9.592 2.876 10.754 1.00 95.06 89 ILE A O 1
ATOM 640 N N . ARG A 1 90 ? -8.170 1.163 10.415 1.00 95.06 90 ARG A N 1
ATOM 641 C CA . ARG A 1 90 ? -7.431 1.287 11.663 1.00 95.06 90 ARG A CA 1
ATOM 642 C C . ARG A 1 90 ? -5.939 1.155 11.383 1.00 95.06 90 ARG A C 1
ATOM 644 O O . ARG A 1 90 ? -5.474 0.130 10.885 1.00 95.06 90 ARG A O 1
ATOM 651 N N . TYR A 1 91 ? -5.193 2.220 11.661 1.00 94.62 91 TYR A N 1
ATOM 652 C CA . TYR A 1 91 ? -3.759 2.318 11.374 1.00 94.62 91 TYR A CA 1
ATOM 653 C C . TYR A 1 91 ? -2.902 1.986 12.607 1.00 94.62 91 TYR A C 1
ATOM 655 O O . TYR A 1 91 ? -3.408 1.804 13.715 1.00 94.62 91 TYR A O 1
ATOM 663 N N . LEU A 1 92 ? -1.587 1.845 12.421 1.00 94.06 92 LEU A N 1
ATOM 664 C CA . LEU A 1 92 ? -0.674 1.501 13.514 1.00 94.06 92 LEU A CA 1
ATOM 665 C C . LEU A 1 92 ? -0.682 2.578 14.615 1.00 94.06 92 LEU A C 1
ATOM 667 O O . LEU A 1 92 ? -0.708 3.771 14.319 1.00 94.06 92 LEU A O 1
ATOM 671 N N . GLY A 1 93 ? -0.656 2.139 15.878 1.00 89.81 93 GLY A N 1
ATOM 672 C CA . GLY A 1 93 ? -0.648 2.995 17.075 1.00 89.81 93 GLY A CA 1
ATOM 673 C C . GLY A 1 93 ? -1.975 3.672 17.408 1.00 89.81 93 GLY A C 1
ATOM 674 O O . GLY A 1 93 ? -2.023 4.485 18.332 1.00 89.81 93 GLY A O 1
ATOM 675 N N . ASP A 1 94 ? -3.043 3.325 16.692 1.00 88.56 94 ASP A N 1
ATOM 676 C CA . ASP A 1 94 ? -4.407 3.674 17.055 1.00 88.56 94 ASP A CA 1
ATOM 677 C C . ASP A 1 94 ? -5.303 2.441 17.016 1.00 88.56 94 ASP A C 1
ATOM 679 O O . ASP A 1 94 ? -5.268 1.674 16.054 1.00 88.56 94 ASP A O 1
ATOM 683 N N . ASP A 1 95 ? -6.095 2.240 18.067 1.00 90.56 95 ASP A N 1
ATOM 684 C CA . ASP A 1 95 ? -7.060 1.141 18.118 1.00 90.56 95 ASP A CA 1
ATOM 685 C C . ASP A 1 95 ? -8.485 1.581 17.741 1.00 90.56 95 ASP A C 1
ATOM 687 O O . ASP A 1 95 ? -9.380 0.738 17.638 1.00 90.56 95 ASP A O 1
ATOM 691 N N . GLU A 1 96 ? -8.678 2.878 17.483 1.00 93.56 96 GLU A N 1
ATOM 692 C CA . GLU A 1 96 ? -9.927 3.461 17.001 1.00 93.56 96 GLU A CA 1
ATOM 693 C C . GLU A 1 96 ? -10.144 3.197 15.499 1.00 93.56 96 GLU A C 1
ATOM 695 O O . GLU A 1 96 ? -9.201 3.148 14.703 1.00 93.56 96 GLU A O 1
ATOM 700 N N . TRP A 1 97 ? -11.409 3.025 15.113 1.00 93.75 97 TRP A N 1
ATOM 701 C CA . TRP A 1 97 ? -11.827 2.875 13.721 1.00 93.75 97 TRP A CA 1
ATOM 702 C C . TRP A 1 97 ? -12.178 4.231 13.121 1.00 93.75 97 TRP A C 1
ATOM 704 O O . TRP A 1 97 ? -13.020 4.952 13.654 1.00 93.75 97 TRP A O 1
ATOM 714 N N . TYR A 1 98 ? -11.583 4.543 11.974 1.00 93.69 98 TYR A N 1
ATOM 715 C CA . TYR A 1 98 ? -11.828 5.786 11.256 1.00 93.69 98 TYR A CA 1
ATOM 716 C C . TYR A 1 98 ? -12.609 5.522 9.970 1.00 93.69 98 TYR A C 1
ATOM 718 O O . TYR A 1 98 ? -12.172 4.693 9.163 1.00 93.69 98 TYR A O 1
ATOM 726 N N . PRO A 1 99 ? -13.721 6.235 9.725 1.00 94.00 99 PRO A N 1
ATOM 727 C CA . PRO A 1 99 ? -14.417 6.143 8.452 1.00 94.00 99 PRO A CA 1
ATOM 728 C C . PRO A 1 99 ? -13.508 6.650 7.333 1.00 94.00 99 PRO A C 1
ATOM 730 O O . PRO A 1 99 ? -12.917 7.726 7.443 1.00 94.00 99 PRO A O 1
ATOM 733 N N . CYS A 1 100 ? -13.417 5.883 6.247 1.00 94.56 100 CYS A N 1
ATOM 734 C CA . CYS A 1 100 ? -12.555 6.177 5.106 1.00 94.56 100 CYS A CA 1
ATOM 735 C C . CYS A 1 100 ? -13.379 6.214 3.808 1.00 94.56 100 CYS A C 1
ATOM 737 O O . CYS A 1 100 ? -13.380 5.246 3.044 1.00 94.56 100 CYS A O 1
ATOM 739 N N . PRO A 1 101 ? -14.128 7.303 3.549 1.00 92.88 101 PRO A N 1
ATOM 740 C CA . PRO A 1 101 ? -14.882 7.441 2.308 1.00 92.88 101 PRO A CA 1
ATOM 741 C C . PRO A 1 101 ? -13.946 7.454 1.096 1.00 92.88 101 PRO A C 1
ATOM 743 O O . PRO A 1 101 ? -12.892 8.094 1.133 1.00 92.88 101 PRO A O 1
ATOM 746 N N . GLU A 1 102 ? -14.341 6.786 0.015 1.00 93.69 102 GLU A N 1
ATOM 747 C CA . GLU A 1 102 ? -13.546 6.679 -1.213 1.00 93.69 102 GLU A CA 1
ATOM 748 C C . GLU A 1 102 ? -13.045 8.048 -1.711 1.00 93.69 102 GLU A C 1
ATOM 750 O O . GLU A 1 102 ? -13.792 9.027 -1.755 1.00 93.69 102 GLU A O 1
ATOM 755 N N . GLY A 1 103 ? -11.759 8.126 -2.070 1.00 91.25 103 GLY A N 1
ATOM 756 C CA . GLY A 1 103 ? -11.136 9.340 -2.609 1.00 91.25 103 GLY A CA 1
ATOM 757 C C . GLY A 1 103 ? -10.814 10.427 -1.576 1.00 91.25 103 GLY A C 1
ATOM 758 O O . GLY A 1 103 ? -10.186 11.429 -1.921 1.00 91.25 103 GLY A O 1
ATOM 759 N N . THR A 1 104 ? -11.199 10.244 -0.311 1.00 94.81 104 THR A N 1
ATOM 760 C CA . THR A 1 104 ? -10.791 11.136 0.782 1.00 94.81 104 THR A CA 1
ATOM 761 C C . THR A 1 104 ? -9.415 10.756 1.338 1.00 94.81 104 THR A C 1
ATOM 763 O O . THR A 1 104 ? -8.740 9.854 0.838 1.00 94.81 104 THR A O 1
ATOM 766 N N . SER A 1 105 ? -8.949 11.475 2.361 1.00 95.25 105 SER A N 1
ATOM 767 C CA . SER A 1 105 ? -7.675 11.174 3.012 1.00 95.25 105 SER A CA 1
ATOM 768 C C . SER A 1 105 ? -7.739 11.413 4.512 1.00 95.25 105 SER A C 1
ATOM 770 O O . SER A 1 105 ? -8.292 12.426 4.949 1.00 95.25 105 SER A O 1
ATOM 772 N N . ILE A 1 106 ? -7.089 10.546 5.279 1.00 93.88 106 ILE A N 1
ATOM 773 C CA . ILE A 1 106 ? -6.992 10.633 6.736 1.00 93.88 106 ILE A CA 1
ATOM 774 C C . ILE A 1 106 ? -5.577 11.070 7.110 1.00 93.88 106 ILE A C 1
ATOM 776 O O . ILE A 1 106 ? -4.597 10.577 6.557 1.00 93.88 106 ILE A O 1
ATOM 780 N N . ARG A 1 107 ? -5.457 12.001 8.061 1.00 93.88 107 ARG A N 1
ATOM 781 C CA . ARG A 1 107 ? -4.166 12.395 8.640 1.00 93.88 107 ARG A CA 1
ATOM 782 C C . ARG A 1 107 ? -3.968 11.684 9.978 1.00 93.88 107 ARG A C 1
ATOM 784 O O . ARG A 1 107 ? -4.541 12.149 10.968 1.00 93.88 107 ARG A O 1
ATOM 791 N N . PRO A 1 108 ? -3.201 10.584 10.025 1.00 89.62 108 PRO A N 1
ATOM 792 C CA . PRO A 1 108 ? -2.914 9.908 11.281 1.00 89.62 108 PRO A CA 1
ATOM 793 C C . PRO A 1 108 ? -2.081 10.816 12.197 1.00 89.62 108 PRO A C 1
ATOM 795 O O . PRO A 1 108 ? -1.177 11.507 11.7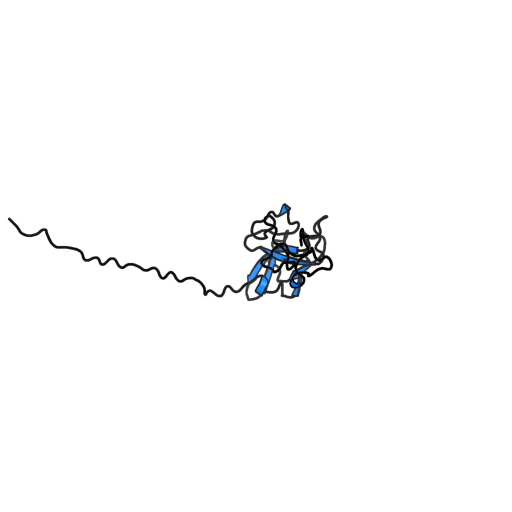36 1.00 89.62 108 PRO A O 1
ATOM 798 N N . ARG A 1 109 ? -2.403 10.841 13.497 1.00 85.94 109 ARG A N 1
ATOM 799 C CA . ARG A 1 109 ? -1.793 11.778 14.470 1.00 85.94 109 ARG A CA 1
ATOM 800 C C . ARG A 1 109 ? -0.885 11.129 15.514 1.00 85.94 109 ARG A C 1
ATOM 802 O O . ARG A 1 109 ? -0.225 11.850 16.253 1.00 85.94 109 ARG A O 1
ATOM 809 N N . LYS A 1 110 ? -0.902 9.797 15.627 1.00 86.38 110 LYS A N 1
ATOM 810 C CA . LYS A 1 110 ? -0.203 9.061 16.694 1.00 86.38 110 LYS A CA 1
ATOM 811 C C . LYS A 1 110 ? 1.155 8.537 16.232 1.00 86.38 110 LYS A C 1
ATOM 813 O O . LYS A 1 110 ? 2.184 9.062 16.634 1.00 86.38 110 LYS A O 1
ATOM 818 N N . THR A 1 111 ? 1.164 7.521 15.373 1.00 88.69 111 THR A N 1
ATOM 819 C CA . THR A 1 111 ? 2.407 6.864 14.925 1.00 88.69 111 THR A CA 1
ATOM 820 C C . THR A 1 111 ? 3.151 7.623 13.837 1.00 88.69 111 THR A C 1
ATOM 822 O O . THR A 1 111 ? 4.369 7.504 13.717 1.00 88.69 111 THR A O 1
ATOM 825 N N . PHE A 1 112 ? 2.430 8.398 13.038 1.00 91.75 112 PHE A N 1
ATOM 826 C CA . PHE A 1 112 ? 2.992 9.094 11.893 1.00 91.75 112 PHE A CA 1
ATOM 827 C C . PHE A 1 112 ? 3.363 10.524 12.281 1.00 91.75 112 PHE A C 1
ATOM 829 O O . PHE A 1 112 ? 2.561 11.239 12.881 1.00 91.75 112 PHE A O 1
ATOM 836 N N . SER A 1 113 ? 4.572 10.948 11.916 1.00 91.38 113 SER A N 1
ATOM 837 C CA . SER A 1 113 ? 5.046 12.325 12.093 1.00 91.38 113 SER A CA 1
ATOM 838 C C . SER A 1 113 ? 4.567 13.258 10.977 1.00 91.38 113 SER A C 1
ATOM 840 O O . SER A 1 113 ? 4.639 14.478 11.121 1.00 91.38 113 SER A O 1
ATOM 842 N N . GLY A 1 114 ? 4.057 12.705 9.874 1.00 92.44 114 GLY A N 1
ATOM 843 C CA . GLY A 1 114 ? 3.537 13.468 8.748 1.00 92.44 114 GLY A CA 1
ATOM 844 C C . GLY A 1 114 ? 2.844 12.605 7.695 1.00 92.44 114 GLY A C 1
ATOM 845 O O . GLY A 1 114 ? 2.846 11.375 7.770 1.00 92.44 114 GLY A O 1
ATOM 846 N N . GLY A 1 115 ? 2.255 13.288 6.713 1.00 94.62 115 GLY A N 1
ATOM 847 C CA . GLY A 1 115 ? 1.563 12.678 5.580 1.00 94.62 115 GLY A CA 1
ATOM 848 C C . GLY A 1 115 ? 0.084 12.397 5.810 1.00 94.62 115 GLY A C 1
ATOM 849 O O . GLY A 1 115 ? -0.543 12.887 6.756 1.00 94.62 115 GLY A O 1
ATOM 850 N N . ARG A 1 116 ? -0.494 11.634 4.886 1.00 95.75 116 ARG A N 1
ATOM 851 C CA . ARG A 1 116 ? -1.887 11.184 4.930 1.00 95.75 116 ARG A CA 1
ATOM 852 C C . ARG A 1 116 ? -2.041 9.814 4.286 1.00 95.75 116 ARG A C 1
ATOM 854 O O . ARG A 1 116 ? -1.298 9.460 3.381 1.00 95.75 116 ARG A O 1
ATOM 861 N N . ILE A 1 117 ? -3.033 9.073 4.749 1.00 95.62 117 ILE A N 1
ATOM 862 C CA . ILE A 1 117 ? -3.484 7.825 4.140 1.00 95.62 117 ILE A CA 1
ATOM 863 C C . ILE A 1 117 ? -4.595 8.186 3.158 1.00 95.62 117 ILE A C 1
ATOM 865 O O . ILE A 1 117 ? -5.525 8.909 3.523 1.00 95.62 117 ILE A O 1
ATOM 869 N N . VAL A 1 118 ? -4.485 7.727 1.916 1.00 96.31 118 VAL A N 1
ATOM 870 C CA . VAL A 1 118 ? -5.500 7.929 0.879 1.00 96.31 118 VAL A CA 1
ATOM 871 C C . VAL A 1 118 ? -6.517 6.801 0.977 1.00 96.31 118 VAL A C 1
ATOM 873 O O . VAL A 1 118 ? -6.151 5.627 0.964 1.00 96.31 118 VAL A O 1
ATOM 876 N N . CYS A 1 119 ? -7.795 7.158 1.074 1.00 95.44 119 CYS A N 1
ATOM 877 C CA . CYS A 1 119 ? -8.863 6.177 1.173 1.00 95.44 119 CYS A CA 1
ATOM 878 C C . CYS A 1 119 ? -9.049 5.456 -0.168 1.00 95.44 119 CYS A C 1
ATOM 880 O O . CYS A 1 119 ? -9.338 6.121 -1.173 1.00 95.44 119 CYS A O 1
ATOM 882 N N . PRO A 1 120 ? -8.883 4.121 -0.194 1.00 93.56 120 PRO A N 1
ATOM 883 C CA . PRO A 1 120 ? -9.038 3.326 -1.404 1.00 93.56 120 PRO A CA 1
ATOM 884 C C . PRO A 1 120 ? -10.504 3.270 -1.832 1.00 93.56 120 PRO A C 1
ATOM 886 O O . PRO A 1 120 ? -11.407 3.715 -1.114 1.00 93.56 120 PRO A O 1
ATOM 889 N N . ARG A 1 121 ? -10.752 2.695 -3.009 1.00 92.50 121 ARG A N 1
ATOM 890 C CA . ARG A 1 121 ? -12.129 2.433 -3.431 1.00 92.50 121 ARG A CA 1
ATOM 891 C C . ARG A 1 121 ? -12.738 1.329 -2.591 1.00 92.50 121 ARG A C 1
ATOM 893 O O . ARG A 1 121 ? -12.057 0.363 -2.251 1.00 92.50 121 ARG A O 1
ATOM 900 N N . TYR A 1 122 ? -14.041 1.411 -2.329 1.00 90.81 122 TYR A N 1
ATOM 901 C CA . TYR A 1 122 ? -14.715 0.378 -1.534 1.00 90.81 122 TYR A CA 1
ATOM 902 C C . TYR A 1 122 ? -14.521 -1.021 -2.143 1.00 90.81 122 TYR A C 1
ATOM 904 O O . TYR A 1 122 ? -14.210 -1.968 -1.433 1.00 90.81 122 TYR A O 1
ATOM 912 N N . ALA A 1 123 ? -14.603 -1.143 -3.471 1.00 89.44 123 ALA A N 1
ATOM 913 C CA . ALA A 1 123 ? -14.433 -2.417 -4.172 1.00 89.44 123 ALA A CA 1
ATOM 914 C C . ALA A 1 123 ? -13.013 -3.017 -4.085 1.00 89.44 123 ALA A C 1
ATOM 916 O O . ALA A 1 123 ? -12.862 -4.216 -4.302 1.00 89.44 123 ALA A O 1
ATOM 917 N N . GLU A 1 124 ? -11.987 -2.211 -3.789 1.00 88.62 124 GLU A N 1
ATOM 918 C CA . GLU A 1 124 ? -10.593 -2.672 -3.676 1.00 88.62 124 GLU A CA 1
ATOM 919 C C . GLU A 1 124 ? -10.322 -3.336 -2.323 1.00 88.62 124 GLU A C 1
ATOM 921 O O . GLU A 1 124 ? -9.524 -4.266 -2.242 1.00 88.62 124 GLU A O 1
ATOM 926 N N . VAL A 1 125 ? -11.002 -2.876 -1.269 1.00 89.56 125 VAL A N 1
ATOM 927 C CA . VAL A 1 125 ? -10.785 -3.357 0.105 1.00 89.56 125 VAL A CA 1
ATOM 928 C C . VAL A 1 125 ? -11.941 -4.173 0.674 1.00 89.56 125 VAL A C 1
ATOM 930 O O . VAL A 1 125 ? -11.755 -4.940 1.612 1.00 89.56 125 VAL A O 1
ATOM 933 N N . CYS A 1 126 ? -13.126 -4.045 0.086 1.00 88.75 126 CYS A N 1
ATOM 934 C CA . CYS A 1 126 ? -14.339 -4.760 0.458 1.00 88.75 126 CYS A CA 1
ATOM 935 C C . CYS A 1 126 ? -14.908 -5.484 -0.770 1.00 88.75 126 CYS A C 1
ATOM 937 O O . CYS A 1 126 ? -15.982 -5.122 -1.267 1.00 88.75 126 CYS A O 1
ATOM 939 N N . PRO A 1 127 ? -14.199 -6.492 -1.313 1.00 74.31 127 PRO A N 1
ATOM 940 C CA . PRO A 1 127 ? -14.712 -7.246 -2.439 1.00 74.31 127 PRO A CA 1
ATOM 941 C C . PRO A 1 127 ? -15.989 -7.968 -2.012 1.00 74.31 127 PRO A C 1
ATOM 943 O O . PRO A 1 127 ? -15.998 -8.772 -1.079 1.00 74.31 127 PRO A O 1
ATOM 946 N N . VAL A 1 128 ? -17.086 -7.697 -2.719 1.00 67.81 128 VAL A N 1
ATOM 947 C CA . VAL A 1 128 ? -18.298 -8.501 -2.589 1.00 67.81 128 VAL A CA 1
ATOM 948 C C . VAL A 1 128 ? -17.968 -9.862 -3.183 1.00 67.81 128 VAL A C 1
ATOM 950 O O . VAL A 1 128 ? -18.046 -10.052 -4.399 1.00 67.81 128 VAL A O 1
ATOM 953 N N . VAL A 1 129 ? -17.586 -10.813 -2.332 1.00 58.91 129 VAL A N 1
ATOM 954 C CA . VAL A 1 129 ? -17.559 -12.221 -2.713 1.00 58.91 129 VAL A CA 1
ATOM 955 C C . VAL A 1 129 ? -19.013 -12.601 -2.950 1.00 58.91 129 VAL A C 1
ATOM 957 O O . VAL A 1 129 ? -19.748 -12.969 -2.040 1.00 58.91 129 VAL A O 1
ATOM 960 N N . LYS A 1 130 ? -19.486 -12.419 -4.186 1.00 48.28 130 LYS A N 1
ATOM 961 C CA . LYS A 1 130 ? -20.738 -13.029 -4.608 1.00 48.28 130 LYS A CA 1
ATOM 962 C C . LYS A 1 130 ? -20.464 -14.519 -4.599 1.00 48.28 130 LYS A C 1
ATOM 964 O O . LYS A 1 130 ? -19.825 -15.028 -5.516 1.00 48.28 130 LYS A O 1
ATOM 969 N N . ASP A 1 131 ? -20.928 -15.194 -3.557 1.00 54.19 131 ASP A N 1
ATOM 970 C CA . ASP A 1 131 ? -21.018 -16.643 -3.513 1.00 54.19 131 ASP A CA 1
ATOM 971 C C . ASP A 1 131 ? -21.629 -17.132 -4.824 1.00 54.19 131 ASP A C 1
ATOM 973 O O . ASP A 1 131 ? -22.836 -16.994 -5.037 1.00 54.19 131 ASP A O 1
ATOM 977 N N . ARG A 1 132 ? -20.786 -17.628 -5.737 1.00 51.72 132 ARG A N 1
ATOM 978 C CA . ARG A 1 132 ? -21.158 -18.543 -6.821 1.00 51.72 132 ARG A CA 1
ATOM 979 C C . ARG A 1 132 ? -19.951 -19.018 -7.635 1.00 51.72 132 ARG A C 1
ATOM 981 O O . ARG A 1 132 ? -19.928 -18.918 -8.849 1.00 51.72 132 ARG A O 1
ATOM 988 N N . CYS A 1 133 ? -18.989 -19.615 -6.940 1.00 55.25 133 CYS A N 1
ATOM 989 C CA . CYS A 1 133 ? -18.323 -20.839 -7.400 1.00 55.25 133 CYS A CA 1
ATOM 990 C C . CYS A 1 133 ? -17.973 -21.709 -6.181 1.00 55.25 133 CYS A C 1
ATOM 992 O O . CYS A 1 133 ? -16.880 -22.254 -6.074 1.00 55.25 133 CYS A O 1
ATOM 994 N N . VAL A 1 134 ? -18.916 -21.865 -5.241 1.00 52.38 134 VAL A N 1
ATOM 995 C CA . VAL A 1 134 ? -18.897 -23.065 -4.400 1.00 52.38 134 VAL A CA 1
ATOM 996 C C . VAL A 1 134 ? -19.207 -24.205 -5.359 1.00 52.38 134 VAL A C 1
ATOM 998 O O . VAL A 1 134 ? -20.339 -24.327 -5.833 1.00 52.38 134 VAL A O 1
ATOM 1001 N N . PHE A 1 135 ? -18.193 -25.000 -5.701 1.00 45.19 135 PHE A N 1
ATOM 1002 C CA . PHE A 1 135 ? -18.408 -26.318 -6.277 1.00 45.19 135 PHE A CA 1
ATOM 1003 C C . PHE A 1 135 ? -19.281 -27.047 -5.258 1.00 45.19 135 PHE A C 1
ATOM 1005 O O . PHE A 1 135 ? -18.814 -27.457 -4.197 1.00 45.19 135 PHE A O 1
ATOM 1012 N N . SER A 1 136 ? -20.588 -27.087 -5.514 1.00 50.25 136 SER A N 1
ATOM 1013 C CA . SER A 1 136 ? -21.518 -27.842 -4.699 1.00 50.25 136 SER A CA 1
ATOM 1014 C C . SER A 1 136 ? -21.159 -29.301 -4.922 1.00 50.25 136 SER A C 1
ATOM 1016 O O . SER A 1 136 ? -21.684 -29.960 -5.815 1.00 50.25 136 SER A O 1
ATOM 1018 N N . ALA A 1 137 ? -20.230 -29.807 -4.117 1.00 55.69 137 ALA A N 1
ATOM 1019 C CA . ALA A 1 137 ? -20.134 -31.218 -3.833 1.00 55.69 137 ALA A CA 1
ATOM 1020 C C . ALA A 1 137 ? -21.412 -31.566 -3.063 1.00 55.69 137 ALA A C 1
ATOM 1022 O O . ALA A 1 137 ? -21.411 -31.695 -1.841 1.00 55.69 137 ALA A O 1
ATOM 1023 N N . ARG A 1 138 ? -22.546 -31.643 -3.775 1.00 51.25 138 ARG A N 1
ATOM 1024 C CA . ARG A 1 138 ? -23.704 -32.384 -3.294 1.00 51.25 138 ARG A CA 1
ATOM 1025 C C . ARG A 1 138 ? -23.170 -33.776 -3.024 1.00 51.25 138 ARG A C 1
ATOM 1027 O O . ARG A 1 138 ? -22.886 -34.521 -3.959 1.00 51.25 138 ARG A O 1
ATOM 1034 N N . GLY A 1 139 ? -22.947 -34.058 -1.743 1.00 49.38 139 GLY A N 1
ATOM 1035 C CA . GLY A 1 139 ? -22.538 -35.361 -1.275 1.00 49.38 139 GLY A CA 1
ATOM 1036 C C . GLY A 1 139 ? -23.467 -36.388 -1.894 1.00 49.38 139 GLY A C 1
ATOM 1037 O O . GLY A 1 139 ? -24.681 -36.346 -1.689 1.00 49.38 139 GLY A O 1
ATOM 1038 N N . VAL A 1 140 ? -22.890 -37.287 -2.684 1.00 54.84 140 VAL A N 1
ATOM 1039 C CA . VAL A 1 140 ? -23.546 -38.537 -3.034 1.00 54.84 140 VAL A CA 1
ATOM 1040 C C . VAL A 1 140 ? -23.608 -39.319 -1.727 1.00 54.84 140 VAL A C 1
ATOM 1042 O O . VAL A 1 140 ? -22.692 -40.056 -1.375 1.00 54.84 140 VAL A O 1
ATOM 1045 N N . PHE A 1 141 ? -24.671 -39.092 -0.956 1.00 51.66 141 PHE A N 1
ATOM 1046 C CA . PHE A 1 141 ? -25.106 -40.031 0.062 1.00 51.66 141 PHE A CA 1
ATOM 1047 C C . PHE A 1 141 ? -25.519 -41.291 -0.693 1.00 51.66 141 PHE A C 1
ATOM 1049 O O . PHE A 1 141 ? -26.634 -41.398 -1.202 1.00 51.66 141 PHE A O 1
ATOM 1056 N N . ILE A 1 142 ? -24.575 -42.220 -0.831 1.00 54.06 142 ILE A N 1
ATOM 1057 C CA . ILE A 1 142 ? -24.867 -43.587 -1.236 1.00 54.06 142 ILE A CA 1
ATOM 1058 C C . ILE A 1 142 ? -25.768 -44.142 -0.133 1.00 54.06 142 ILE A C 1
ATOM 1060 O O . ILE A 1 142 ? -25.312 -44.463 0.964 1.00 54.06 142 ILE A O 1
ATOM 1064 N N . LEU A 1 143 ? -27.070 -44.182 -0.408 1.00 45.34 143 LEU A N 1
ATOM 1065 C CA . LEU A 1 143 ? -28.033 -44.934 0.379 1.00 45.34 143 LEU A CA 1
ATOM 1066 C C . LEU A 1 143 ? -27.601 -46.400 0.317 1.00 45.34 143 LEU A C 1
ATOM 1068 O O . LEU A 1 143 ? -27.823 -47.065 -0.690 1.00 45.34 143 LEU A O 1
ATOM 1072 N N . PHE A 1 144 ? -26.962 -46.892 1.378 1.00 43.41 144 PHE A N 1
ATOM 1073 C CA . PHE A 1 144 ? -26.872 -48.325 1.632 1.00 43.41 144 PHE A CA 1
ATOM 1074 C C . PHE A 1 144 ? -28.306 -48.835 1.825 1.00 43.41 144 PHE A C 1
ATOM 1076 O O . PHE A 1 144 ? -28.943 -48.457 2.813 1.00 43.41 144 PHE A O 1
ATOM 1083 N N . PRO A 1 145 ? -28.858 -49.665 0.922 1.00 42.72 145 PRO A N 1
ATOM 1084 C CA . PRO A 1 145 ? -30.128 -50.308 1.187 1.00 42.72 145 PRO A CA 1
ATOM 1085 C C . PRO A 1 145 ? -29.870 -51.357 2.266 1.00 42.72 145 PRO A C 1
ATOM 1087 O O . PRO A 1 145 ? -29.175 -52.349 2.041 1.00 42.72 145 PRO A O 1
ATOM 1090 N N . ALA A 1 146 ? -30.425 -51.133 3.453 1.00 49.34 146 ALA A N 1
ATOM 1091 C CA . ALA A 1 146 ? -30.556 -52.152 4.481 1.00 49.34 146 ALA A CA 1
ATOM 1092 C C . ALA A 1 146 ? -31.561 -53.212 4.000 1.00 49.34 146 ALA A C 1
ATOM 1094 O O . ALA A 1 146 ? -32.741 -53.156 4.327 1.00 49.34 146 ALA A O 1
ATOM 1095 N N . ALA A 1 147 ? -31.116 -54.142 3.157 1.00 52.06 147 ALA A N 1
ATOM 1096 C CA . ALA A 1 147 ? -31.933 -55.263 2.702 1.00 52.06 147 ALA A CA 1
ATOM 1097 C C . ALA A 1 147 ? -31.055 -56.414 2.195 1.00 52.06 147 ALA A C 1
ATOM 1099 O O . ALA A 1 147 ? -31.064 -56.735 1.012 1.00 52.06 147 ALA A O 1
ATOM 1100 N N . VAL A 1 148 ? -30.291 -57.052 3.087 1.00 48.94 148 VAL A N 1
ATOM 1101 C CA . VAL A 1 148 ? -29.691 -58.361 2.800 1.00 48.94 148 VAL A CA 1
ATOM 1102 C C . VAL A 1 148 ? -29.852 -59.271 4.022 1.00 48.94 148 VAL A C 1
ATOM 1104 O O . VAL A 1 148 ? -29.083 -59.225 4.974 1.00 48.94 148 VAL A O 1
ATOM 1107 N N . LEU A 1 149 ? -30.891 -60.106 3.917 1.00 41.16 149 LEU A N 1
ATOM 1108 C CA . LEU A 1 149 ? -30.969 -61.492 4.392 1.00 41.16 149 LEU A CA 1
ATOM 1109 C C . LEU A 1 149 ? -31.205 -61.750 5.890 1.00 41.16 149 LEU A C 1
ATOM 1111 O O . LEU A 1 149 ? -30.389 -62.339 6.590 1.00 41.16 149 LEU A O 1
ATOM 1115 N N . TRP A 1 150 ? -32.453 -61.515 6.304 1.00 35.22 150 TRP A N 1
ATOM 1116 C CA . TRP A 1 150 ? -33.191 -62.475 7.136 1.00 35.22 150 TRP A CA 1
ATOM 1117 C C . TRP A 1 150 ? -33.598 -63.690 6.284 1.00 35.22 150 TRP A C 1
ATOM 1119 O O . TRP A 1 150 ? -34.768 -63.864 5.971 1.00 35.22 150 TRP A O 1
ATOM 1129 N N . VAL A 1 151 ? -32.650 -64.518 5.845 1.00 47.88 151 VAL A N 1
ATOM 1130 C CA . VAL A 1 151 ? -32.973 -65.859 5.330 1.00 47.88 151 VAL A CA 1
ATOM 1131 C C . VAL A 1 151 ? -31.813 -66.785 5.668 1.00 47.88 151 VAL A C 1
ATOM 1133 O O . VAL A 1 151 ? -30.814 -66.781 4.960 1.00 47.88 151 VAL A O 1
ATOM 1136 N N . ALA A 1 152 ? -31.958 -67.528 6.769 1.00 43.47 152 ALA A N 1
ATOM 1137 C CA . ALA A 1 152 ? -31.450 -68.891 7.000 1.00 43.47 152 ALA A CA 1
ATOM 1138 C C . ALA A 1 152 ? -31.122 -69.114 8.485 1.00 43.47 152 ALA A C 1
ATOM 1140 O O . ALA A 1 152 ? -29.957 -69.190 8.856 1.00 43.47 152 ALA A O 1
ATOM 1141 N N . ALA A 1 153 ? -32.140 -69.233 9.344 1.00 42.50 153 ALA A N 1
ATOM 1142 C CA . ALA A 1 153 ? -31.980 -69.917 10.634 1.00 42.50 153 ALA A CA 1
ATOM 1143 C C . ALA A 1 153 ? -33.328 -70.310 11.263 1.00 42.50 153 ALA A C 1
ATOM 1145 O O . ALA A 1 153 ? -33.545 -70.084 12.446 1.00 42.50 153 ALA A O 1
ATOM 1146 N N . MET A 1 154 ? -34.253 -70.891 10.497 1.00 39.31 154 MET A N 1
ATOM 1147 C CA . MET A 1 154 ? -35.346 -71.679 11.075 1.00 39.31 154 MET A CA 1
ATOM 1148 C C . MET A 1 154 ? -35.684 -72.825 10.124 1.00 39.31 154 MET A C 1
ATOM 1150 O O . MET A 1 154 ? -35.869 -72.591 8.935 1.00 39.31 154 MET A O 1
ATOM 1154 N N . MET A 1 155 ? -35.810 -74.025 10.699 1.00 38.53 155 MET A N 1
ATOM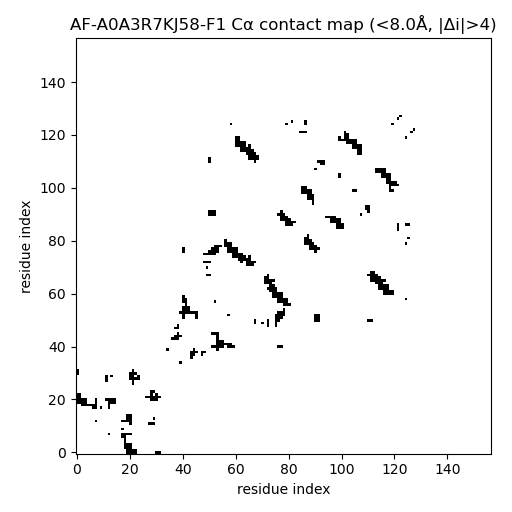 1155 C CA . MET A 1 155 ? -36.188 -75.307 10.086 1.00 38.53 155 MET A CA 1
ATOM 1156 C C . MET A 1 155 ? -35.028 -76.088 9.455 1.00 38.53 155 MET A C 1
ATOM 1158 O O . MET A 1 155 ? -34.770 -75.947 8.272 1.00 38.53 155 MET A O 1
ATOM 1162 N N . PHE A 1 156 ? -34.355 -76.934 10.240 1.00 40.41 156 PHE A N 1
ATOM 1163 C CA . PHE A 1 156 ? -34.484 -78.394 10.125 1.00 40.41 156 PHE A CA 1
ATOM 1164 C C . PHE A 1 156 ? -34.069 -79.049 11.455 1.00 40.41 156 PHE A C 1
ATOM 1166 O O . PHE A 1 156 ? -33.112 -78.616 12.095 1.00 40.41 156 PHE A O 1
ATOM 1173 N N . PHE A 1 157 ? -34.900 -80.008 11.872 1.00 43.06 157 PHE A N 1
ATOM 1174 C CA . PHE A 1 157 ? -34.660 -81.023 12.900 1.00 43.06 157 PHE A CA 1
ATOM 1175 C C . PHE A 1 157 ? -33.380 -81.817 12.615 1.00 43.06 157 PHE A C 1
ATOM 1177 O O . PHE A 1 157 ? -33.066 -81.982 11.413 1.00 43.06 157 PHE A O 1
#

Mean predicted aligned error: 11.41 Å

Sequence (157 aa):
MLMQPEDLSPEYQYFKDPRMGGAFRSMDFCPVVEPNPDTGCTDGNSLAMPGSRVGPNSLCVKGDSLAVGSSSPGDVCVEVSCADGAANIRYLGDDEWYPCPEGTSIRPRKTFSGGRIVCPRYAEVCPVVKDRCVFSARGVFILFPAAVLWVAAMMFF

Solvent-accessible surface area (backbone atoms only — not comparable to full-atom values): 9566 Å² total; per-residue (Å²): 104,42,78,50,99,56,71,47,59,78,95,37,39,85,45,93,51,45,31,34,27,19,85,43,71,92,55,57,23,50,72,59,92,74,88,53,88,60,62,40,28,45,79,27,44,49,86,82,34,68,67,29,26,59,31,87,55,17,42,80,39,50,39,44,73,24,26,36,87,94,43,66,42,61,56,36,20,25,31,56,46,75,54,98,92,41,41,28,38,27,49,38,83,46,92,61,79,40,84,36,58,62,79,40,70,48,67,64,78,71,57,32,80,41,44,30,41,42,26,58,52,54,67,79,79,48,65,80,78,72,89,76,81,73,80,77,74,72,74,81,76,76,77,75,77,94,78,84,75,99,74,89,88,80,90,81,135

Secondary structure (DSSP, 8-state):
-EE-SSPPPGGG--SSSTTEE-S-GGGTT---PPPPGGG-TTTS-GGGSTT---STTEEEEEEEEEEBTTB--SEEEEEEEEETTEEEEE-TT--S-EE--TT-EE---SS-SEEEEEPPPHHHHS---------------------S---SSS---